Protein AF-A0AAV6UZV1-F1 (afdb_monomer_lite)

Secondary structure (DSSP, 8-state):
-HHHHHHHHHHHHTT-HHHHHHHHHHHH--------PEEPTTS-EE--HHHHHHHHHHHHHHHHS-SS----TT------------------PPPHHHHHHHHHHPPTTPPP-TT---TTGGG---

pLDDT: mean 79.06, std 16.62, range [42.0, 94.81]

Foldseek 3Di:
DVVLVVVLVVCVVVVVVVVNVVSVVVVVPDPDPPPCWDQAPVRDTDNDPVSVVVRVVVVCCVVVVPPDDPDDPPDPDPDPPPPPPPPPPVPPDDDPVNVVVVLVPFDAPDQDDPVRDGSVVSVPDD

Organism: NCBI:txid931172

Radius of gyration: 26.09 Å; chains: 1; bounding box: 65×26×59 Å

Structure (mmCIF, N/CA/C/O backbone):
data_AF-A0AAV6UZV1-F1
#
_entry.id   AF-A0AAV6UZV1-F1
#
loop_
_atom_site.group_PDB
_atom_site.id
_atom_site.type_symbol
_atom_site.label_atom_id
_atom_site.label_alt_id
_atom_site.label_comp_id
_atom_site.label_asym_id
_atom_site.label_entity_id
_atom_site.label_seq_id
_atom_site.pdbx_PDB_ins_code
_atom_site.Cartn_x
_atom_site.Cartn_y
_atom_site.Cartn_z
_atom_site.occupancy
_atom_site.B_iso_or_equiv
_atom_site.auth_seq_id
_atom_site.auth_comp_id
_atom_site.auth_asym_id
_atom_site.auth_atom_id
_atom_site.pdbx_PDB_model_num
ATOM 1 N N . MET A 1 1 ? -25.849 -5.468 -2.679 1.00 71.94 1 MET A N 1
ATOM 2 C CA . MET A 1 1 ? -25.651 -4.024 -2.409 1.00 71.94 1 MET A CA 1
ATOM 3 C C . MET A 1 1 ? -26.450 -3.585 -1.191 1.00 71.94 1 MET A C 1
ATOM 5 O O . MET A 1 1 ? -25.845 -3.004 -0.308 1.00 71.94 1 MET A O 1
ATOM 9 N N . GLU A 1 2 ? -27.742 -3.919 -1.097 1.00 81.00 2 GLU A N 1
ATOM 10 C CA . GLU A 1 2 ? -28.598 -3.630 0.073 1.00 81.00 2 GLU A CA 1
ATOM 11 C C . GLU A 1 2 ? -27.972 -4.039 1.424 1.00 81.00 2 GLU A C 1
ATOM 13 O O . GLU A 1 2 ? -27.894 -3.232 2.347 1.00 81.00 2 GLU A O 1
ATOM 18 N N . ASP A 1 3 ? -27.464 -5.272 1.522 1.00 86.25 3 ASP A N 1
ATOM 19 C CA . ASP A 1 3 ? -26.909 -5.809 2.775 1.00 86.25 3 ASP A CA 1
ATOM 20 C C . ASP A 1 3 ? -25.628 -5.084 3.211 1.00 86.25 3 ASP A C 1
ATOM 22 O O . ASP A 1 3 ? -25.415 -4.835 4.393 1.00 86.25 3 ASP A O 1
ATOM 26 N N . LEU A 1 4 ? -24.826 -4.628 2.246 1.00 87.06 4 LEU A N 1
ATOM 27 C CA . LEU A 1 4 ? -23.598 -3.876 2.502 1.00 87.06 4 LEU A CA 1
ATOM 28 C C . LEU A 1 4 ? -23.886 -2.511 3.140 1.00 87.06 4 LEU A C 1
ATOM 30 O O . LEU A 1 4 ? -23.151 -2.070 4.021 1.00 87.06 4 LEU A O 1
ATOM 34 N N . TYR A 1 5 ? -24.958 -1.837 2.714 1.00 88.75 5 TYR A N 1
ATOM 35 C CA . TYR A 1 5 ? -25.364 -0.564 3.309 1.00 88.75 5 TYR A CA 1
ATOM 36 C C . TYR A 1 5 ? -25.898 -0.749 4.734 1.00 88.75 5 TYR A C 1
ATOM 38 O O . TYR A 1 5 ? -25.554 0.046 5.609 1.00 88.75 5 TYR A O 1
ATOM 46 N N . LYS A 1 6 ? -26.641 -1.833 4.995 1.00 92.94 6 LYS A N 1
ATOM 47 C CA . LYS A 1 6 ? -27.081 -2.195 6.354 1.00 92.94 6 LYS A CA 1
ATOM 48 C C . LYS A 1 6 ? -25.895 -2.456 7.285 1.00 92.94 6 LYS A C 1
ATOM 50 O O . LYS A 1 6 ? -25.889 -1.973 8.417 1.00 92.94 6 LYS A O 1
ATOM 55 N N . ASP A 1 7 ? -24.859 -3.136 6.797 1.00 91.44 7 ASP A N 1
ATOM 56 C CA . ASP A 1 7 ? -23.634 -3.378 7.566 1.00 91.44 7 ASP A CA 1
ATOM 57 C C . ASP A 1 7 ? -22.886 -2.072 7.893 1.00 91.44 7 ASP A C 1
ATOM 59 O O . ASP A 1 7 ? -22.425 -1.879 9.021 1.00 91.44 7 ASP A O 1
ATOM 63 N N . ILE A 1 8 ? -22.809 -1.128 6.946 1.00 91.19 8 ILE A N 1
ATOM 64 C CA . ILE A 1 8 ? -22.220 0.205 7.174 1.00 91.19 8 ILE A CA 1
ATOM 65 C C . ILE A 1 8 ? -22.991 0.967 8.266 1.00 91.19 8 ILE A C 1
ATOM 67 O O . ILE A 1 8 ? -22.379 1.556 9.165 1.00 91.19 8 ILE A O 1
ATOM 71 N N . GLU A 1 9 ? -24.324 0.951 8.223 1.00 92.31 9 GLU A N 1
ATOM 72 C CA . GLU A 1 9 ? -25.172 1.596 9.235 1.00 92.31 9 GLU A CA 1
ATOM 73 C C . GLU A 1 9 ? -25.036 0.946 10.618 1.00 92.31 9 GLU A C 1
ATOM 75 O O . GLU A 1 9 ? -24.985 1.640 11.644 1.00 92.31 9 GLU A O 1
ATOM 80 N N . HIS A 1 10 ? -24.900 -0.379 10.662 1.00 94.81 10 HIS A N 1
ATOM 81 C CA . HIS A 1 10 ? -24.666 -1.107 11.901 1.00 94.81 10 HIS A CA 1
ATOM 82 C C . HIS A 1 10 ? -23.317 -0.732 12.536 1.00 94.81 10 HIS A C 1
ATOM 84 O O . HIS A 1 10 ? -23.262 -0.392 13.721 1.00 94.81 10 HIS A O 1
ATOM 90 N N . LEU A 1 11 ? -22.239 -0.684 11.744 1.00 92.56 11 LEU A N 1
ATOM 91 C CA . LEU A 1 11 ? -20.903 -0.288 12.210 1.00 92.56 11 LEU A CA 1
ATOM 92 C C . LEU A 1 11 ? -20.858 1.163 12.709 1.00 92.56 11 LEU A C 1
ATOM 94 O O . LEU A 1 11 ? -20.178 1.461 13.696 1.00 92.56 11 LEU A O 1
ATOM 98 N N . LYS A 1 12 ? -21.616 2.066 12.071 1.00 90.50 12 LYS A N 1
ATOM 99 C CA . LYS A 1 12 ? -21.801 3.444 12.551 1.00 90.50 12 LYS A CA 1
ATOM 100 C C . LYS A 1 12 ? -22.443 3.459 13.940 1.00 90.50 12 LYS A C 1
ATOM 102 O O . LYS A 1 12 ? -21.974 4.173 14.825 1.00 90.50 12 LYS A O 1
ATOM 107 N N . THR A 1 13 ? -23.485 2.654 14.138 1.00 93.69 13 THR A N 1
ATOM 108 C CA . THR A 1 13 ? -24.221 2.557 15.409 1.00 93.69 13 THR A CA 1
ATOM 109 C C . THR A 1 13 ? -23.348 1.987 16.527 1.00 93.69 13 THR A C 1
ATOM 111 O O . THR A 1 13 ? -23.348 2.508 17.641 1.00 93.69 13 THR A O 1
ATOM 114 N N . GLN A 1 14 ? -22.525 0.984 16.216 1.00 93.06 14 GLN A N 1
ATOM 115 C CA . GLN A 1 14 ? -21.560 0.388 17.146 1.00 93.06 14 GLN A CA 1
ATOM 116 C C . GLN A 1 14 ? -20.332 1.273 17.432 1.00 93.06 14 GLN A C 1
ATOM 118 O O . GLN A 1 14 ? -19.486 0.896 18.239 1.00 93.06 14 GLN A O 1
ATOM 123 N N . LYS A 1 15 ? -20.222 2.454 16.800 1.00 89.62 15 LYS A N 1
ATOM 124 C CA . LYS A 1 15 ? -19.055 3.357 16.878 1.00 89.62 15 LYS A CA 1
ATOM 125 C C . LYS A 1 15 ? -17.740 2.694 16.437 1.00 89.62 15 LYS A C 1
ATOM 127 O O . LYS A 1 15 ? -16.653 3.111 16.837 1.00 89.62 15 LYS A O 1
ATOM 132 N N . GLU A 1 16 ? -17.827 1.716 15.540 1.00 91.62 16 GLU A N 1
ATOM 133 C CA . GLU A 1 16 ? -16.697 0.977 14.969 1.00 91.62 16 GLU A CA 1
ATOM 134 C C . GLU A 1 16 ? -16.086 1.746 13.785 1.00 91.62 16 GLU A C 1
ATOM 136 O O . GLU A 1 16 ? -16.078 1.296 12.636 1.00 91.62 16 GLU A O 1
ATOM 141 N N . ALA A 1 17 ? -15.576 2.951 14.070 1.00 90.19 17 ALA A N 1
ATOM 142 C CA . ALA A 1 17 ? -15.166 3.940 13.066 1.00 90.19 17 ALA A CA 1
ATOM 143 C C . ALA A 1 17 ? -14.176 3.381 12.032 1.00 90.19 17 ALA A C 1
ATOM 145 O O . ALA A 1 17 ? -14.286 3.655 10.839 1.00 90.19 17 ALA A O 1
ATOM 146 N N . ARG A 1 18 ? -13.222 2.552 12.468 1.00 86.56 18 ARG A N 1
ATOM 147 C CA . ARG A 1 18 ? -12.238 1.933 11.574 1.00 86.56 18 ARG A CA 1
ATOM 148 C C . ARG A 1 18 ? -12.904 1.034 10.531 1.00 86.56 18 ARG A C 1
ATOM 150 O O . ARG A 1 18 ? -12.666 1.216 9.339 1.00 86.56 18 ARG A O 1
ATOM 157 N N . LYS A 1 19 ? -13.705 0.065 10.984 1.00 90.88 19 LYS A N 1
ATOM 158 C CA . LYS A 1 19 ? -14.390 -0.896 10.109 1.00 90.88 19 LYS A CA 1
ATOM 159 C C . LYS A 1 19 ? -15.364 -0.166 9.189 1.00 90.88 19 LYS A C 1
ATOM 161 O O . LYS A 1 19 ? -15.411 -0.463 8.002 1.00 90.88 19 LYS A O 1
ATOM 166 N N . PHE A 1 20 ? -16.055 0.846 9.720 1.00 93.38 20 PHE A N 1
ATOM 167 C CA . PHE A 1 20 ? -16.915 1.737 8.947 1.00 93.38 20 PHE A CA 1
ATOM 168 C C . PHE A 1 20 ? -16.160 2.373 7.770 1.00 93.38 20 PHE A C 1
ATOM 170 O O . PHE A 1 20 ? -16.558 2.193 6.622 1.00 93.38 20 PHE A O 1
ATOM 177 N N . TYR A 1 21 ? -15.035 3.053 8.018 1.00 91.06 21 TYR A N 1
ATOM 178 C CA . TYR A 1 21 ? -14.283 3.713 6.944 1.00 91.06 21 TYR A CA 1
ATOM 179 C C . TYR A 1 21 ? -13.621 2.728 5.976 1.00 91.06 21 TYR A C 1
ATOM 181 O O . TYR A 1 21 ? -13.529 3.029 4.789 1.00 91.06 21 TYR A O 1
ATOM 189 N N . GLN A 1 22 ? -13.201 1.548 6.442 1.00 89.06 22 GLN A N 1
ATOM 190 C CA . GLN A 1 22 ? -12.714 0.481 5.560 1.00 89.06 22 GLN A CA 1
ATOM 191 C C . GLN A 1 22 ? -13.808 0.012 4.596 1.00 89.06 22 GLN A C 1
ATOM 193 O O . GLN A 1 22 ? -13.573 -0.075 3.393 1.00 89.06 22 GLN A O 1
ATOM 198 N N . LEU A 1 23 ? -15.014 -0.238 5.109 1.00 89.69 23 LEU A N 1
ATOM 199 C CA . LEU A 1 23 ? -16.140 -0.705 4.308 1.00 89.69 23 LEU A CA 1
ATOM 200 C C . LEU A 1 23 ? -16.617 0.372 3.325 1.00 89.69 23 LEU A C 1
ATOM 202 O O . LEU A 1 23 ? -16.797 0.090 2.144 1.00 89.69 23 LEU A O 1
ATOM 206 N N . VAL A 1 24 ? -16.711 1.626 3.778 1.00 89.62 24 VAL A N 1
ATOM 207 C CA . VAL A 1 24 ? -17.012 2.783 2.918 1.00 89.62 24 VAL A CA 1
ATOM 208 C C . VAL A 1 24 ? -15.950 2.957 1.834 1.00 89.62 24 VAL A C 1
ATOM 210 O O . VAL A 1 24 ? -16.294 3.217 0.685 1.00 89.62 24 VAL A O 1
ATOM 213 N N . SER A 1 25 ? -14.664 2.793 2.160 1.00 85.06 25 SER A N 1
ATOM 214 C CA . SER A 1 25 ? -13.590 2.847 1.164 1.00 85.06 25 SER A CA 1
ATOM 215 C C . SER A 1 25 ? -13.784 1.783 0.091 1.00 85.06 25 SER A C 1
ATOM 217 O O . SER A 1 25 ? -13.677 2.106 -1.083 1.00 85.06 25 SER A O 1
ATOM 219 N N . ASN A 1 26 ? -14.121 0.548 0.463 1.00 82.75 26 ASN A N 1
ATOM 220 C CA . ASN A 1 26 ? -14.341 -0.532 -0.501 1.00 82.75 26 ASN A CA 1
ATOM 221 C C . ASN A 1 26 ? -15.525 -0.256 -1.437 1.00 82.75 26 ASN A C 1
ATOM 223 O O . ASN A 1 26 ? -15.450 -0.591 -2.612 1.00 82.75 26 ASN A O 1
ATOM 227 N N . VAL A 1 27 ? -16.585 0.388 -0.938 1.00 83.00 27 VAL A N 1
ATOM 228 C CA . VAL A 1 27 ? -17.725 0.826 -1.765 1.00 83.00 27 VAL A CA 1
ATOM 229 C C . VAL A 1 27 ? -17.328 1.937 -2.738 1.00 83.00 27 VAL A C 1
ATOM 231 O O . VAL A 1 27 ? -17.843 1.987 -3.847 1.00 83.00 27 VAL A O 1
ATOM 234 N N . ARG A 1 28 ? -16.423 2.834 -2.324 1.00 76.25 28 ARG A N 1
ATOM 235 C CA . ARG A 1 28 ? -15.949 3.969 -3.133 1.00 76.25 28 ARG A CA 1
ATOM 236 C C . ARG A 1 28 ? -14.844 3.608 -4.121 1.00 76.25 28 ARG A C 1
ATOM 238 O O . ARG A 1 28 ? -14.524 4.440 -4.964 1.00 76.25 28 ARG A O 1
ATOM 245 N N . VAL A 1 29 ? -14.200 2.447 -3.985 1.00 71.94 29 VAL A N 1
ATOM 246 C CA . VAL A 1 29 ? -13.193 2.000 -4.953 1.00 71.94 29 VAL A CA 1
ATOM 247 C C . VAL A 1 29 ? -13.933 1.635 -6.235 1.00 71.94 29 VAL A C 1
ATOM 249 O O . VAL A 1 29 ? -14.381 0.507 -6.425 1.00 71.94 29 VAL A O 1
ATOM 252 N N . ASP A 1 30 ? -14.072 2.626 -7.109 1.00 67.44 30 ASP A N 1
ATOM 253 C CA . ASP A 1 30 ? -14.512 2.424 -8.479 1.00 67.44 30 ASP A CA 1
ATOM 254 C C . ASP A 1 30 ? -13.528 1.501 -9.210 1.00 67.44 30 ASP A C 1
ATOM 256 O O . ASP A 1 30 ? -12.352 1.367 -8.842 1.00 67.44 30 ASP A O 1
ATOM 260 N N . PHE A 1 31 ? -14.010 0.864 -10.279 1.00 65.19 31 PHE A N 1
ATOM 261 C CA . PHE A 1 31 ? -13.166 0.130 -11.213 1.00 65.19 31 PHE A CA 1
ATOM 262 C C . PHE A 1 31 ? -12.024 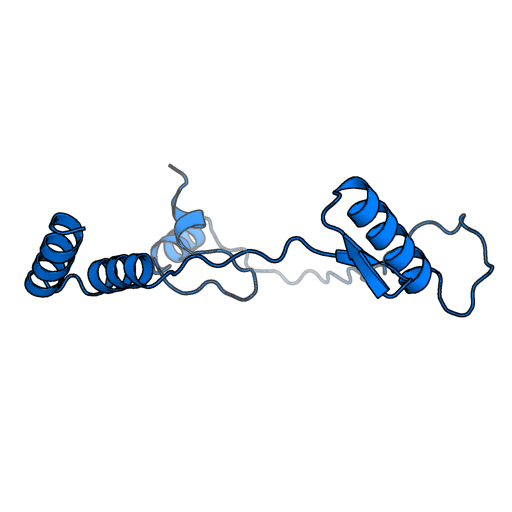1.041 -11.680 1.00 65.19 31 PHE A C 1
ATOM 264 O O . PHE A 1 31 ? -12.237 1.975 -12.449 1.00 65.19 31 PHE A O 1
ATOM 271 N N . ASN A 1 32 ? -10.810 0.775 -11.196 1.00 66.50 32 ASN A N 1
ATOM 272 C CA . ASN A 1 32 ? -9.600 1.444 -11.648 1.00 66.50 32 ASN A CA 1
ATOM 273 C C . ASN A 1 32 ? -8.992 0.594 -12.772 1.00 66.50 32 ASN A C 1
ATOM 275 O O . ASN A 1 32 ? -8.296 -0.386 -12.467 1.00 66.50 32 ASN A O 1
ATOM 279 N N . PRO A 1 33 ? -9.264 0.897 -14.058 1.00 66.75 33 PRO A N 1
ATOM 280 C CA . PRO A 1 33 ? -8.604 0.205 -15.146 1.00 66.75 33 PRO A CA 1
ATOM 281 C C . PRO A 1 33 ? -7.110 0.474 -15.019 1.00 66.75 33 PRO A C 1
ATOM 283 O O . PRO A 1 33 ? -6.622 1.561 -15.326 1.00 66.75 33 PRO A O 1
ATOM 286 N N . ARG A 1 34 ? -6.357 -0.529 -14.563 1.00 68.31 34 ARG A N 1
ATOM 287 C CA . ARG A 1 34 ? -4.902 -0.476 -14.646 1.00 68.31 34 ARG A CA 1
ATOM 288 C C . ARG A 1 34 ? -4.563 -0.332 -16.123 1.00 68.31 34 ARG A C 1
ATOM 290 O O . ARG A 1 34 ? -4.825 -1.246 -16.904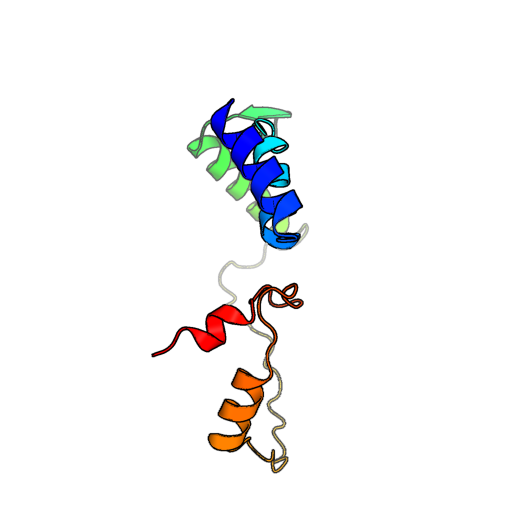 1.00 68.31 34 ARG A O 1
ATOM 297 N N . ALA A 1 35 ? -4.012 0.814 -16.508 1.00 68.50 35 ALA A N 1
ATOM 298 C CA . ALA A 1 35 ? -3.490 1.009 -17.847 1.00 68.50 35 ALA A CA 1
ATOM 299 C C . ALA A 1 35 ? -2.288 0.070 -18.019 1.00 68.50 35 ALA A C 1
ATOM 301 O O . ALA A 1 35 ? -1.175 0.379 -17.611 1.00 68.50 35 ALA A O 1
ATOM 302 N N . THR A 1 36 ? -2.519 -1.115 -18.585 1.00 71.88 36 THR A N 1
ATOM 303 C CA . THR A 1 36 ? -1.464 -2.094 -18.894 1.00 71.88 36 THR A CA 1
ATOM 304 C C . THR A 1 36 ? -0.784 -1.791 -20.231 1.00 71.88 36 THR A C 1
ATOM 306 O O . THR A 1 36 ? -0.227 -2.687 -20.854 1.00 71.88 36 THR A O 1
ATOM 309 N N . THR A 1 37 ? -0.904 -0.562 -20.734 1.00 84.88 37 THR A N 1
ATOM 310 C CA . THR A 1 37 ? -0.363 -0.164 -22.033 1.00 84.88 37 THR A CA 1
ATOM 311 C C . THR A 1 37 ? 1.023 0.440 -21.863 1.00 84.88 37 THR A C 1
ATOM 313 O O . THR A 1 37 ? 1.190 1.399 -21.110 1.00 84.88 37 THR A O 1
ATOM 316 N N . CYS A 1 38 ? 2.004 -0.076 -22.593 1.00 87.56 38 CYS A N 1
ATOM 317 C CA . CYS A 1 38 ? 3.352 0.472 -22.669 1.00 87.56 38 CYS A CA 1
ATOM 318 C C . CYS A 1 38 ? 3.538 1.232 -23.985 1.00 87.56 38 CYS A C 1
ATOM 320 O O . CYS A 1 38 ? 3.057 0.799 -25.032 1.00 87.56 38 CYS A O 1
ATOM 322 N N . ARG A 1 39 ? 4.245 2.365 -23.941 1.00 91.75 39 ARG A N 1
ATOM 323 C CA . ARG A 1 39 ? 4.569 3.152 -25.134 1.00 91.75 39 ARG A CA 1
ATOM 324 C C . ARG A 1 39 ? 5.860 2.647 -25.774 1.00 91.75 39 ARG A C 1
ATOM 326 O O . ARG A 1 39 ? 6.936 2.748 -25.177 1.00 91.75 39 ARG A O 1
ATOM 333 N N . LYS A 1 40 ? 5.755 2.163 -27.008 1.00 89.38 40 LYS A N 1
ATOM 334 C CA . LYS A 1 40 ? 6.884 1.801 -27.868 1.00 89.38 40 LYS A CA 1
ATOM 335 C C . LYS A 1 40 ? 7.702 3.035 -28.256 1.00 89.38 40 LYS A C 1
ATOM 337 O O . LYS A 1 40 ? 7.248 4.173 -28.144 1.00 89.38 40 LYS A O 1
ATOM 342 N N . LYS A 1 41 ? 8.923 2.815 -28.746 1.00 85.44 41 LYS A N 1
ATOM 343 C CA . LYS A 1 41 ? 9.831 3.891 -29.176 1.00 85.44 41 LYS A CA 1
ATOM 344 C C . LYS A 1 41 ? 9.279 4.720 -30.344 1.00 85.44 41 LYS A C 1
ATOM 346 O O . LYS A 1 41 ? 9.521 5.919 -30.404 1.00 85.44 41 LYS A O 1
ATOM 351 N N . ASN A 1 42 ? 8.494 4.102 -31.225 1.00 86.12 42 ASN A N 1
ATOM 352 C CA . ASN A 1 42 ? 7.820 4.763 -32.348 1.00 86.12 42 ASN A CA 1
ATOM 353 C C . ASN A 1 42 ? 6.589 5.601 -31.934 1.00 86.12 42 ASN A C 1
ATOM 355 O O . ASN A 1 42 ? 6.002 6.268 -32.779 1.00 86.12 42 ASN A O 1
ATOM 359 N N . GLY A 1 43 ? 6.205 5.583 -30.651 1.00 85.19 43 GLY A N 1
ATOM 360 C CA . GLY A 1 43 ? 5.064 6.326 -30.113 1.00 85.19 43 GLY A CA 1
ATOM 361 C C . GLY A 1 43 ? 3.786 5.503 -29.926 1.00 85.19 43 GLY A C 1
ATOM 362 O O . GLY A 1 43 ? 2.912 5.957 -29.178 1.00 85.19 43 GLY A O 1
ATOM 363 N N . ASP A 1 44 ? 3.709 4.300 -30.506 1.00 91.00 44 ASP A N 1
ATOM 364 C CA . ASP A 1 44 ? 2.541 3.415 -30.425 1.00 91.00 44 ASP A CA 1
ATOM 365 C C . ASP A 1 44 ? 2.367 2.807 -29.030 1.00 91.00 44 ASP A C 1
ATOM 367 O O . ASP A 1 44 ? 3.325 2.633 -28.272 1.00 91.00 44 ASP A O 1
ATOM 371 N N . LEU A 1 45 ? 1.130 2.450 -28.684 1.00 91.25 45 LEU A N 1
ATOM 372 C CA . LEU A 1 45 ? 0.807 1.769 -27.432 1.00 91.25 45 LEU A CA 1
ATOM 373 C C . LEU A 1 45 ? 0.638 0.271 -27.671 1.00 91.25 45 LEU A C 1
ATOM 375 O O . LEU A 1 45 ? -0.080 -0.140 -28.578 1.00 91.25 45 LEU A O 1
ATOM 379 N N . THR A 1 46 ? 1.253 -0.541 -26.815 1.00 88.44 46 THR A N 1
ATOM 380 C CA 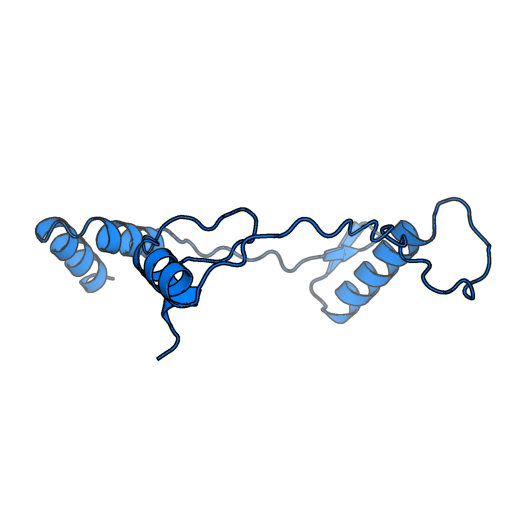. THR A 1 46 ? 1.075 -1.996 -26.811 1.00 88.44 46 THR A CA 1
ATOM 381 C C . THR A 1 46 ? 0.627 -2.515 -25.457 1.00 88.44 46 THR A C 1
ATOM 383 O O . THR A 1 46 ? 0.976 -1.962 -24.415 1.00 88.44 46 THR A O 1
ATOM 386 N N . ARG A 1 47 ? -0.157 -3.591 -25.491 1.00 88.38 47 ARG A N 1
ATOM 387 C CA . ARG A 1 47 ? -0.550 -4.397 -24.332 1.00 88.38 47 ARG A CA 1
ATOM 388 C C . ARG A 1 47 ? 0.090 -5.791 -24.363 1.00 88.38 47 ARG A C 1
ATOM 390 O O . ARG A 1 47 ? -0.104 -6.554 -23.423 1.00 88.38 47 ARG A O 1
ATOM 397 N N . ASP A 1 48 ? 0.818 -6.120 -25.428 1.00 89.00 48 ASP A N 1
ATOM 398 C CA . ASP A 1 48 ? 1.474 -7.413 -25.587 1.00 89.00 48 ASP A CA 1
ATOM 399 C C . ASP A 1 48 ? 2.635 -7.540 -24.579 1.00 89.00 48 ASP A C 1
ATOM 401 O O . ASP A 1 48 ? 3.550 -6.710 -24.608 1.00 89.00 48 ASP A O 1
ATOM 405 N N . PRO A 1 49 ? 2.612 -8.537 -23.672 1.00 87.50 49 PRO A N 1
ATOM 406 C CA . PRO A 1 49 ? 3.672 -8.748 -22.692 1.00 87.50 49 PRO A CA 1
ATOM 407 C C . PRO A 1 49 ? 5.072 -8.860 -23.304 1.00 87.50 49 PRO A C 1
ATOM 409 O O . PRO A 1 49 ? 6.021 -8.321 -22.732 1.00 87.50 49 PRO A O 1
ATOM 412 N N . ASP A 1 50 ? 5.211 -9.503 -24.464 1.00 90.31 50 ASP A N 1
ATOM 413 C CA . ASP A 1 50 ? 6.518 -9.715 -25.090 1.00 90.31 50 ASP A CA 1
ATOM 414 C C . ASP A 1 50 ? 7.079 -8.395 -25.626 1.00 90.31 50 ASP A C 1
ATOM 416 O O . ASP A 1 50 ? 8.242 -8.049 -25.398 1.00 90.31 50 ASP A O 1
ATOM 420 N N . GLU A 1 51 ? 6.227 -7.585 -26.252 1.00 89.31 51 GLU A N 1
ATOM 421 C CA . GLU A 1 51 ? 6.606 -6.257 -26.732 1.00 89.31 51 GLU A CA 1
ATOM 422 C C . GLU A 1 51 ? 6.919 -5.291 -25.580 1.00 89.31 51 GLU A C 1
ATOM 424 O O . GLU A 1 51 ? 7.819 -4.454 -25.693 1.00 89.31 51 GLU A O 1
ATOM 429 N N . VAL A 1 52 ? 6.217 -5.418 -24.448 1.00 90.12 52 VAL A N 1
ATOM 430 C CA . VAL A 1 52 ? 6.513 -4.669 -23.218 1.00 90.12 52 VAL A CA 1
ATOM 431 C C . VAL A 1 52 ? 7.912 -5.024 -22.707 1.00 90.12 52 VAL A C 1
ATOM 433 O O . VAL A 1 52 ? 8.690 -4.124 -22.386 1.00 90.12 52 VAL A O 1
ATOM 436 N N . LEU A 1 53 ? 8.264 -6.312 -22.659 1.00 90.50 53 LEU A N 1
ATOM 437 C CA . LEU A 1 53 ? 9.589 -6.765 -22.222 1.00 90.50 53 LEU A CA 1
ATOM 438 C C . LEU A 1 53 ? 10.703 -6.274 -23.151 1.00 90.50 53 LEU A C 1
ATOM 440 O O . LEU A 1 53 ? 11.742 -5.811 -22.672 1.00 90.50 53 LEU A O 1
ATOM 444 N N . VAL A 1 54 ? 10.486 -6.325 -24.468 1.00 91.50 54 VAL A N 1
ATOM 445 C CA . VAL A 1 54 ? 11.423 -5.763 -25.454 1.00 91.50 54 VAL A CA 1
ATOM 446 C C . VAL A 1 54 ? 11.613 -4.267 -25.211 1.00 91.50 54 VAL A C 1
ATOM 448 O O . VAL A 1 54 ? 12.748 -3.805 -25.096 1.00 91.50 54 VAL A O 1
ATOM 451 N N . ARG A 1 55 ? 10.525 -3.514 -25.019 1.00 92.38 55 ARG A N 1
ATOM 452 C CA . ARG A 1 55 ? 10.587 -2.071 -24.764 1.00 92.38 55 ARG A CA 1
ATOM 453 C C . ARG A 1 55 ? 11.326 -1.718 -23.468 1.00 92.38 55 ARG A C 1
ATOM 455 O O . ARG A 1 55 ? 12.037 -0.709 -23.435 1.00 92.38 55 ARG A O 1
ATOM 462 N N . TRP A 1 56 ? 11.169 -2.517 -22.412 1.00 92.00 56 TRP A N 1
ATOM 463 C CA . TRP A 1 56 ? 11.922 -2.359 -21.161 1.00 92.00 56 TRP A CA 1
ATOM 464 C C . TRP A 1 56 ? 13.409 -2.646 -21.348 1.00 92.00 56 TRP A C 1
ATOM 466 O O . TRP A 1 56 ? 14.237 -1.877 -20.861 1.00 92.00 56 TRP A O 1
ATOM 476 N N . ARG A 1 57 ? 13.752 -3.705 -22.090 1.00 91.19 57 ARG A N 1
ATOM 477 C CA . ARG A 1 57 ? 15.143 -4.013 -22.443 1.00 91.19 57 ARG A CA 1
ATOM 478 C C . ARG A 1 57 ? 15.787 -2.838 -23.173 1.00 91.19 57 ARG A C 1
ATOM 480 O O . ARG A 1 57 ? 16.834 -2.373 -22.743 1.00 91.19 57 ARG A O 1
ATOM 487 N N . GLU A 1 58 ? 15.147 -2.334 -24.226 1.00 90.50 58 GLU A N 1
ATOM 488 C CA . GLU A 1 58 ? 15.624 -1.168 -24.982 1.00 90.50 58 GLU A CA 1
ATOM 489 C C . GLU A 1 58 ? 15.823 0.051 -24.077 1.00 90.50 58 GLU A C 1
ATOM 491 O O . GLU A 1 58 ? 16.866 0.696 -24.133 1.00 90.50 58 GLU A O 1
ATOM 496 N N . HIS A 1 59 ? 14.849 0.333 -23.199 1.00 90.31 59 HIS A N 1
ATOM 497 C CA . HIS A 1 59 ? 14.928 1.462 -22.274 1.00 90.31 59 HIS A CA 1
ATOM 498 C C . HIS A 1 59 ? 16.171 1.399 -21.392 1.00 90.31 59 HIS A C 1
ATOM 500 O O . HIS A 1 59 ? 16.896 2.382 -21.280 1.00 90.31 59 HIS A O 1
ATOM 506 N N . PHE A 1 60 ? 16.382 0.253 -20.744 1.00 88.88 60 PHE A N 1
ATOM 507 C CA . PHE A 1 60 ? 17.466 0.093 -19.788 1.00 88.88 60 PHE A CA 1
ATOM 508 C C . PHE A 1 60 ? 18.818 -0.015 -20.476 1.00 88.88 60 PHE A C 1
ATOM 510 O O . PHE A 1 60 ? 19.784 0.503 -19.935 1.00 88.88 60 PHE A O 1
ATOM 517 N N . VAL A 1 61 ? 18.894 -0.602 -21.672 1.00 89.25 61 VAL A N 1
ATOM 518 C CA . VAL A 1 61 ? 20.121 -0.564 -22.476 1.00 89.25 61 VAL A CA 1
ATOM 519 C C . VAL A 1 61 ? 20.499 0.883 -22.784 1.00 89.25 61 VAL A C 1
ATOM 521 O O . VAL A 1 61 ? 21.618 1.275 -22.494 1.00 89.25 61 VAL A O 1
ATOM 524 N N . GLU A 1 62 ? 19.581 1.711 -23.287 1.00 86.69 62 GLU A N 1
ATOM 525 C CA . GLU A 1 62 ? 19.875 3.125 -23.576 1.00 86.69 62 GLU A CA 1
ATOM 526 C C . GLU A 1 62 ? 20.200 3.939 -22.317 1.00 86.69 62 GLU A C 1
ATOM 528 O O . GLU A 1 62 ? 21.087 4.790 -22.335 1.00 86.69 62 GLU A O 1
ATOM 533 N N . LEU A 1 63 ? 19.478 3.687 -21.222 1.00 87.69 63 LEU A N 1
ATOM 534 C CA . LEU A 1 63 ? 19.660 4.397 -19.959 1.00 87.69 63 LEU A CA 1
ATOM 535 C C . LEU A 1 63 ? 21.004 4.057 -19.301 1.00 87.69 63 LEU A C 1
ATOM 537 O O . LEU A 1 63 ? 21.660 4.945 -18.760 1.00 87.69 63 LEU A O 1
ATOM 541 N N . LEU A 1 64 ? 21.392 2.779 -19.326 1.00 86.19 64 LEU A N 1
ATOM 542 C CA . LEU A 1 64 ? 22.557 2.260 -18.606 1.00 86.19 64 LEU A CA 1
ATOM 543 C C . LEU A 1 64 ? 23.826 2.217 -19.456 1.00 86.19 64 LEU A C 1
ATOM 545 O O . LEU A 1 64 ? 24.912 2.239 -18.885 1.00 86.19 64 LEU A O 1
ATOM 549 N N . ALA A 1 65 ? 23.722 2.190 -20.790 1.00 78.00 65 ALA A N 1
ATOM 550 C CA . ALA A 1 65 ? 24.895 2.179 -21.666 1.00 78.00 65 ALA A CA 1
ATOM 551 C C . ALA A 1 65 ? 25.733 3.465 -21.575 1.00 78.00 65 ALA A C 1
ATOM 553 O O . ALA A 1 65 ? 26.865 3.470 -22.046 1.00 78.00 65 ALA A O 1
ATOM 554 N N . GLY A 1 66 ? 25.222 4.530 -20.942 1.00 58.06 66 GLY A N 1
ATOM 555 C CA . GLY A 1 66 ? 25.904 5.818 -20.863 1.00 58.06 66 GLY A CA 1
ATOM 556 C C . GLY A 1 66 ? 26.031 6.462 -22.247 1.00 58.06 66 GLY A C 1
ATOM 557 O O . GLY A 1 66 ? 26.165 5.800 -23.270 1.00 58.06 66 GLY A O 1
ATOM 558 N N . LYS A 1 67 ? 25.980 7.791 -22.328 1.00 57.47 67 LYS A N 1
ATOM 559 C CA . LYS A 1 67 ? 26.223 8.462 -23.618 1.00 57.47 67 LYS A CA 1
ATOM 560 C C . LYS A 1 67 ? 27.672 8.375 -24.095 1.00 57.47 67 LYS A C 1
ATOM 562 O O . LYS A 1 67 ? 27.917 8.675 -25.250 1.00 57.47 67 LYS A O 1
ATOM 567 N N . ASP A 1 68 ? 28.574 7.889 -23.254 1.00 55.22 68 ASP A N 1
ATOM 568 C CA . ASP A 1 68 ? 29.961 7.610 -23.583 1.00 55.22 68 ASP A CA 1
ATOM 569 C C . ASP A 1 68 ? 30.395 6.425 -22.723 1.00 55.22 68 ASP A C 1
ATOM 571 O O . ASP A 1 68 ? 30.506 6.582 -21.507 1.00 55.22 68 ASP A O 1
ATOM 575 N N . LYS A 1 69 ? 30.555 5.244 -23.333 1.00 47.53 69 LYS A N 1
ATOM 576 C CA . LYS A 1 69 ? 31.461 4.155 -22.917 1.00 47.53 69 LYS A CA 1
ATOM 577 C C . LYS A 1 69 ? 31.280 2.955 -23.844 1.00 47.53 69 LYS A C 1
ATOM 579 O O . LYS A 1 69 ? 30.609 1.974 -23.540 1.00 47.53 69 LYS A O 1
ATOM 584 N N . VAL A 1 70 ? 31.956 3.023 -24.987 1.00 48.19 70 VAL A N 1
ATOM 585 C CA . VAL A 1 70 ? 32.499 1.815 -25.618 1.00 48.19 70 VAL A CA 1
ATOM 586 C C . VAL A 1 70 ? 33.711 1.408 -24.779 1.00 48.19 70 VAL A C 1
ATOM 588 O O . VAL A 1 70 ? 34.843 1.620 -25.182 1.00 48.19 70 VAL A O 1
ATOM 591 N N . GLU A 1 71 ? 33.483 0.907 -23.569 1.00 43.44 71 GLU A N 1
ATOM 592 C CA . GLU A 1 71 ? 34.531 0.286 -22.761 1.00 43.44 71 GLU A CA 1
ATOM 593 C C . GLU A 1 71 ? 33.955 -0.972 -22.118 1.00 43.44 71 GLU A C 1
ATOM 595 O O . GLU A 1 71 ? 33.186 -0.923 -21.163 1.00 43.44 71 GLU A O 1
ATOM 600 N N . ASP A 1 72 ? 34.302 -2.084 -22.760 1.00 42.41 72 ASP A N 1
ATOM 601 C CA . ASP A 1 72 ? 34.544 -3.402 -22.186 1.00 42.41 72 ASP A CA 1
ATOM 602 C C . ASP A 1 72 ? 33.525 -3.935 -21.155 1.00 42.41 72 ASP A C 1
ATOM 604 O O . ASP A 1 72 ? 33.552 -3.635 -19.959 1.00 42.41 72 ASP A O 1
ATOM 608 N N . LEU A 1 73 ? 32.673 -4.855 -21.622 1.00 46.16 73 LEU A N 1
ATOM 609 C CA . LEU A 1 73 ? 31.720 -5.652 -20.833 1.00 46.16 73 LEU A CA 1
ATOM 610 C C . LEU A 1 73 ? 32.391 -6.636 -19.841 1.00 46.16 73 LEU A C 1
ATOM 612 O O . LEU A 1 73 ? 31.765 -7.606 -19.418 1.00 46.16 73 LEU A O 1
ATOM 616 N N . THR A 1 74 ? 33.651 -6.423 -19.459 1.00 44.00 74 THR A N 1
ATOM 617 C CA . THR A 1 74 ? 34.429 -7.324 -18.592 1.00 44.00 74 THR A CA 1
ATOM 618 C C . THR A 1 74 ? 34.762 -6.752 -17.214 1.00 44.00 74 THR A C 1
ATOM 620 O O . THR A 1 74 ? 35.303 -7.469 -16.369 1.00 44.00 74 THR A O 1
ATOM 623 N N . THR A 1 75 ? 34.387 -5.507 -16.908 1.00 42.00 75 THR A N 1
ATOM 624 C CA . THR A 1 75 ? 34.702 -4.932 -15.592 1.00 42.00 75 THR A CA 1
ATOM 625 C C . THR A 1 75 ? 33.662 -5.348 -14.552 1.00 42.00 75 THR A C 1
ATOM 627 O O . THR A 1 75 ? 32.620 -4.718 -14.381 1.00 42.00 75 THR A O 1
ATOM 630 N N . HIS A 1 76 ? 33.958 -6.458 -13.877 1.00 44.91 76 HIS A N 1
ATOM 631 C CA . HIS A 1 76 ? 33.306 -6.929 -12.659 1.00 44.91 76 HIS A CA 1
ATOM 632 C C . HIS A 1 76 ? 32.886 -5.785 -11.722 1.00 44.91 76 HIS A C 1
ATOM 634 O O . HIS A 1 76 ? 33.686 -4.907 -11.404 1.00 44.91 76 HIS A O 1
ATOM 640 N N . ASN A 1 77 ? 31.644 -5.880 -11.232 1.00 47.22 77 ASN A N 1
ATOM 641 C CA . ASN A 1 77 ? 31.079 -5.187 -10.074 1.00 47.22 77 ASN A CA 1
ATOM 642 C C . ASN A 1 77 ? 32.133 -4.775 -9.028 1.00 47.22 77 ASN A C 1
ATOM 644 O O . ASN A 1 77 ? 32.442 -5.538 -8.112 1.00 47.22 77 ASN A O 1
ATOM 648 N N . MET A 1 78 ? 32.620 -3.541 -9.102 1.00 44.44 78 MET A N 1
ATOM 649 C CA . MET A 1 78 ? 33.217 -2.878 -7.949 1.00 44.44 78 MET A CA 1
ATOM 650 C C . MET A 1 78 ? 32.070 -2.224 -7.181 1.00 44.44 78 MET A C 1
ATOM 652 O O . MET A 1 78 ? 31.682 -1.086 -7.442 1.00 44.44 78 MET A O 1
ATOM 656 N N . LEU A 1 79 ? 31.476 -2.995 -6.266 1.00 52.66 79 LEU A N 1
ATOM 657 C CA . LEU A 1 79 ? 30.689 -2.426 -5.176 1.00 52.66 79 LEU A CA 1
ATOM 658 C C . LEU A 1 79 ? 31.600 -1.436 -4.425 1.00 52.66 79 LEU A C 1
ATOM 660 O O . LEU A 1 79 ? 32.776 -1.757 -4.233 1.00 52.66 79 LEU A O 1
ATOM 664 N N . PRO A 1 80 ? 31.113 -0.271 -3.966 1.00 42.56 80 PRO A N 1
ATOM 665 C CA . PRO A 1 80 ? 31.900 0.550 -3.063 1.00 42.56 80 PRO A CA 1
ATOM 666 C C . PRO A 1 80 ? 32.161 -0.278 -1.805 1.00 42.56 80 PRO A C 1
ATOM 668 O O . PRO A 1 80 ? 31.222 -0.625 -1.084 1.00 42.56 80 PRO A O 1
ATOM 671 N N . THR A 1 81 ? 33.422 -0.622 -1.556 1.00 48.97 81 THR A N 1
ATOM 672 C CA . THR A 1 81 ? 33.859 -1.127 -0.257 1.00 48.97 81 THR A CA 1
ATOM 673 C C . THR A 1 81 ? 33.567 -0.022 0.747 1.00 48.97 81 THR A C 1
ATOM 675 O O . THR A 1 81 ? 34.292 0.967 0.819 1.00 48.97 81 THR A O 1
ATOM 678 N N . MET A 1 82 ? 32.458 -0.146 1.475 1.00 48.97 82 MET A N 1
ATOM 679 C CA . MET A 1 82 ? 32.271 0.608 2.704 1.00 48.97 82 MET A CA 1
ATOM 680 C C . MET A 1 82 ? 33.407 0.166 3.618 1.00 48.97 82 MET A C 1
ATOM 682 O O . MET A 1 82 ? 33.454 -1.000 4.012 1.00 48.97 82 MET A O 1
ATOM 686 N N . SER A 1 83 ? 34.364 1.057 3.869 1.00 50.22 83 SER A N 1
ATOM 687 C CA . SER A 1 83 ? 35.393 0.846 4.877 1.00 50.22 83 SER A CA 1
ATOM 688 C C . SER A 1 83 ? 34.682 0.497 6.181 1.00 50.22 83 SER A C 1
ATOM 690 O O . SER A 1 83 ? 33.986 1.332 6.756 1.00 50.22 83 SER A O 1
ATOM 692 N N . SER A 1 84 ? 34.790 -0.761 6.604 1.00 53.81 84 SER A N 1
ATOM 693 C CA . SER A 1 84 ? 34.374 -1.180 7.936 1.00 53.81 84 SER A CA 1
ATOM 694 C C . SER A 1 84 ? 35.465 -0.736 8.895 1.00 53.81 84 SER A C 1
ATOM 696 O O . SER A 1 84 ? 36.216 -1.557 9.412 1.00 53.81 84 SER A O 1
ATOM 698 N N . ASP A 1 85 ? 35.544 0.572 9.131 1.00 51.19 85 ASP A N 1
ATOM 699 C CA . ASP A 1 85 ? 36.155 1.105 10.344 1.00 51.19 85 ASP A CA 1
ATOM 700 C C . ASP A 1 85 ? 35.159 0.851 11.480 1.00 51.19 85 ASP A C 1
ATOM 702 O O . ASP A 1 85 ? 34.548 1.747 12.057 1.00 51.19 85 ASP A O 1
ATOM 706 N N . SER A 1 86 ? 34.917 -0.430 11.743 1.00 54.44 86 SER A N 1
ATOM 707 C CA . SER A 1 86 ? 34.304 -0.901 12.969 1.00 54.44 86 SER A CA 1
ATOM 708 C 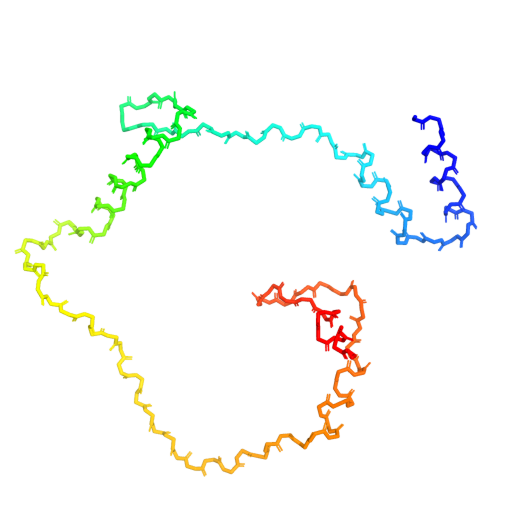C . SER A 1 86 ? 35.386 -0.811 14.036 1.00 54.44 86 SER A C 1
ATOM 710 O O . SER A 1 86 ? 35.998 -1.808 14.410 1.00 54.44 86 SER A O 1
ATOM 712 N N . GLU A 1 87 ? 35.658 0.418 14.481 1.00 55.66 87 GLU A N 1
ATOM 713 C CA . GLU A 1 87 ? 36.023 0.621 15.875 1.00 55.66 87 GLU A CA 1
ATOM 714 C C . GLU A 1 87 ? 34.942 -0.086 16.694 1.00 55.66 87 GLU A C 1
ATOM 716 O O . GLU A 1 87 ? 33.751 0.127 16.450 1.00 55.66 87 GLU A O 1
ATOM 721 N N . ASP A 1 88 ? 35.364 -0.977 17.594 1.00 54.97 88 ASP A N 1
ATOM 722 C CA . ASP A 1 88 ? 34.535 -1.633 18.604 1.00 54.97 88 ASP A CA 1
ATOM 723 C C . ASP A 1 88 ? 33.852 -0.560 19.471 1.00 54.97 88 ASP A C 1
ATOM 725 O O . ASP A 1 88 ? 34.221 -0.289 20.613 1.00 54.97 88 ASP A O 1
ATOM 729 N N . LEU A 1 89 ? 32.826 0.088 18.925 1.00 57.78 89 LEU A N 1
ATOM 730 C CA . LEU A 1 89 ? 31.755 0.635 19.721 1.00 57.78 89 LEU A CA 1
ATOM 731 C C . LEU A 1 89 ? 31.129 -0.582 20.374 1.00 57.78 89 LEU A C 1
ATOM 733 O O . LEU A 1 89 ? 30.487 -1.388 19.699 1.00 57.78 89 LEU A O 1
ATOM 737 N N . GLU A 1 90 ? 31.345 -0.703 21.681 1.00 62.16 90 GLU A N 1
ATOM 738 C CA . GLU A 1 90 ? 30.585 -1.542 22.601 1.00 62.16 90 GLU A CA 1
ATOM 739 C C . GLU A 1 90 ? 29.096 -1.168 22.462 1.00 62.16 90 GLU A C 1
ATOM 741 O O . GLU A 1 90 ? 28.500 -0.404 23.224 1.00 62.16 90 GLU A O 1
ATOM 746 N N . LEU A 1 91 ? 28.490 -1.637 21.375 1.00 62.59 91 LEU A N 1
ATOM 747 C CA . LEU A 1 91 ? 27.085 -1.508 21.085 1.00 62.59 91 LEU A CA 1
ATOM 748 C C . LEU A 1 91 ? 26.415 -2.401 22.114 1.00 62.59 91 LEU A C 1
ATOM 750 O O . LEU A 1 91 ? 26.488 -3.625 22.026 1.00 62.59 91 LEU A O 1
ATOM 754 N N . ASN A 1 92 ? 25.799 -1.770 23.112 1.00 71.88 92 ASN A N 1
ATOM 755 C CA . ASN A 1 92 ? 24.881 -2.414 24.040 1.00 71.88 92 ASN A CA 1
ATOM 756 C C . ASN A 1 92 ? 23.770 -3.068 23.215 1.00 71.88 92 ASN A C 1
ATOM 758 O O . ASN A 1 92 ? 22.770 -2.437 22.863 1.00 71.88 92 ASN A O 1
ATOM 762 N N . THR A 1 93 ? 24.000 -4.315 22.817 1.00 80.88 93 THR A N 1
ATOM 763 C CA . THR A 1 93 ? 23.043 -5.083 22.037 1.00 80.88 93 THR A CA 1
ATOM 764 C C . THR A 1 93 ? 21.822 -5.328 22.916 1.00 80.88 93 THR A C 1
ATOM 766 O O . THR A 1 93 ? 21.970 -5.673 24.092 1.00 80.88 93 THR A O 1
ATOM 769 N N . PRO A 1 94 ? 20.607 -5.103 22.392 1.00 85.75 94 PRO A N 1
ATOM 770 C CA . PRO A 1 94 ? 19.410 -5.239 23.196 1.00 85.75 94 PRO A CA 1
ATOM 771 C C . PRO A 1 94 ? 19.251 -6.689 23.655 1.00 85.75 94 PRO A C 1
ATOM 773 O O . PRO A 1 94 ? 19.426 -7.636 22.884 1.00 85.75 94 PRO A O 1
ATOM 776 N N . THR A 1 95 ? 18.870 -6.862 24.914 1.00 91.69 95 THR A N 1
ATOM 777 C CA . THR A 1 95 ? 18.566 -8.178 25.476 1.00 91.69 95 THR A CA 1
ATOM 778 C C . THR A 1 95 ? 17.267 -8.710 24.867 1.00 91.69 95 THR A C 1
ATOM 780 O O . THR A 1 95 ? 16.355 -7.943 24.554 1.00 91.69 95 THR A O 1
ATOM 783 N N . MET A 1 96 ? 17.111 -10.035 24.776 1.00 91.25 96 MET A N 1
ATOM 784 C CA . MET A 1 96 ? 15.877 -10.670 24.279 1.00 91.25 96 MET A CA 1
ATOM 785 C C . MET A 1 96 ? 14.608 -10.133 24.969 1.00 91.25 96 MET A C 1
ATOM 787 O O . MET A 1 96 ? 13.600 -9.865 24.321 1.00 91.25 96 MET A O 1
ATOM 791 N N . HIS A 1 97 ? 14.678 -9.888 26.280 1.00 92.19 97 HIS A N 1
ATOM 792 C CA . HIS A 1 97 ? 13.573 -9.312 27.044 1.00 92.19 97 HIS A CA 1
ATOM 793 C C . HIS A 1 97 ? 13.203 -7.884 26.600 1.00 92.19 97 HIS A C 1
ATOM 795 O O . HIS A 1 97 ? 12.025 -7.531 26.528 1.00 92.19 97 HIS A O 1
ATOM 801 N N . GLU A 1 98 ? 14.194 -7.057 26.265 1.00 92.12 98 GLU A N 1
ATOM 802 C CA . GLU A 1 98 ? 13.972 -5.694 25.774 1.00 92.12 98 GLU A CA 1
ATOM 803 C C . GLU A 1 98 ? 13.317 -5.712 24.393 1.00 92.12 98 GLU A C 1
ATOM 805 O O . GLU A 1 98 ? 12.396 -4.932 24.137 1.00 92.12 98 GLU A O 1
ATOM 810 N N . ILE A 1 99 ? 13.723 -6.658 23.541 1.00 91.81 99 ILE A N 1
ATOM 811 C CA . ILE A 1 99 ? 13.107 -6.895 22.232 1.00 91.81 99 ILE A CA 1
ATOM 812 C C . ILE A 1 99 ? 11.632 -7.282 22.407 1.00 91.81 99 ILE A C 1
ATOM 814 O O . ILE A 1 99 ? 10.762 -6.702 21.758 1.00 91.81 99 ILE A O 1
ATOM 818 N N . GLU A 1 100 ? 11.310 -8.194 23.327 1.00 92.19 100 GLU A N 1
ATOM 819 C CA . GLU A 1 100 ? 9.920 -8.573 23.614 1.00 92.19 100 GLU A CA 1
ATOM 820 C C . GLU A 1 100 ? 9.070 -7.390 24.100 1.00 92.19 100 GLU A C 1
ATOM 822 O O . GLU A 1 100 ? 7.920 -7.226 23.676 1.00 92.19 100 GLU A O 1
ATOM 827 N N . ILE A 1 101 ? 9.616 -6.547 24.983 1.00 92.50 101 ILE A N 1
ATOM 828 C CA . ILE A 1 101 ? 8.936 -5.333 25.450 1.00 92.50 101 ILE A CA 1
ATOM 829 C C . ILE A 1 101 ? 8.707 -4.372 24.280 1.00 92.50 101 ILE A C 1
ATOM 831 O O . ILE A 1 101 ? 7.608 -3.826 24.142 1.00 92.50 101 ILE A O 1
ATOM 835 N N . ALA A 1 102 ? 9.717 -4.166 23.434 1.00 91.81 102 ALA A N 1
ATOM 836 C CA . ALA A 1 102 ? 9.619 -3.299 22.268 1.00 91.81 102 ALA A CA 1
ATOM 837 C C . ALA A 1 102 ? 8.535 -3.791 21.294 1.00 91.81 102 ALA A C 1
ATOM 839 O O . ALA A 1 102 ? 7.672 -3.009 20.891 1.00 91.81 102 ALA 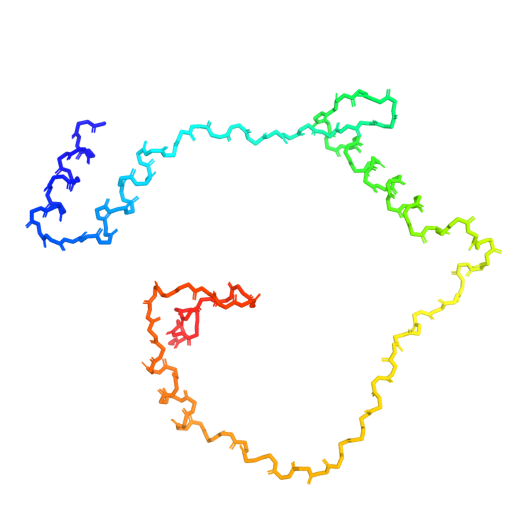A O 1
ATOM 840 N N . LEU A 1 103 ? 8.495 -5.096 21.007 1.00 91.44 103 LEU A N 1
ATOM 841 C CA . LEU A 1 103 ? 7.467 -5.715 20.166 1.00 91.44 103 LEU A CA 1
ATOM 842 C C . LEU A 1 103 ? 6.057 -5.533 20.744 1.00 91.44 103 LEU A C 1
ATOM 844 O O . LEU A 1 103 ? 5.122 -5.208 20.008 1.00 91.44 103 LEU A O 1
ATOM 848 N N . LYS A 1 104 ? 5.888 -5.675 22.065 1.00 89.69 104 LYS A N 1
ATOM 849 C CA . LYS A 1 104 ? 4.599 -5.439 22.742 1.00 89.69 104 LYS A CA 1
ATOM 850 C C . LYS A 1 104 ? 4.152 -3.977 22.663 1.00 89.69 104 LYS A C 1
ATOM 852 O O . LYS A 1 104 ? 2.955 -3.727 22.527 1.00 89.69 104 LYS A O 1
ATOM 857 N N . LYS A 1 105 ? 5.088 -3.022 22.714 1.00 92.31 105 LYS A N 1
ATOM 858 C CA . LYS A 1 105 ? 4.809 -1.575 22.632 1.00 92.31 105 LYS A CA 1
ATOM 859 C C . LYS A 1 105 ? 4.381 -1.102 21.240 1.00 92.31 105 LYS A C 1
ATOM 861 O O . LYS A 1 105 ? 3.793 -0.026 21.131 1.00 92.31 105 LYS A O 1
ATOM 866 N N . LEU A 1 106 ? 4.655 -1.864 20.179 1.00 91.56 106 LEU A N 1
ATOM 867 C CA . LEU A 1 106 ? 4.232 -1.492 18.829 1.00 91.56 106 LEU A CA 1
ATOM 868 C C . LEU A 1 106 ? 2.704 -1.389 18.751 1.00 91.56 106 LEU A C 1
ATOM 870 O O . LEU A 1 106 ? 1.982 -2.286 19.180 1.00 91.56 106 LEU A O 1
ATOM 874 N N . ASN A 1 107 ? 2.185 -0.316 18.164 1.00 90.44 107 ASN A N 1
ATOM 875 C CA . ASN A 1 107 ? 0.746 -0.153 17.978 1.00 90.44 107 ASN A CA 1
ATOM 876 C C . ASN A 1 107 ? 0.306 -0.765 16.649 1.00 90.44 107 ASN A C 1
ATOM 878 O O . ASN A 1 107 ? 0.853 -0.428 15.599 1.00 90.44 107 ASN A O 1
ATOM 882 N N . ASN A 1 108 ? -0.724 -1.612 16.683 1.00 89.31 108 ASN A N 1
ATOM 883 C CA . ASN A 1 108 ? -1.296 -2.153 15.455 1.00 89.31 108 ASN A CA 1
ATOM 884 C C . ASN A 1 108 ? -1.981 -1.039 14.665 1.00 89.31 108 ASN A C 1
ATOM 886 O O . ASN A 1 108 ? -2.549 -0.091 15.213 1.00 89.31 108 ASN A O 1
ATOM 890 N N . ASN A 1 109 ? -1.983 -1.228 13.359 1.00 88.69 109 ASN A N 1
ATOM 891 C CA . ASN A 1 109 ? -2.668 -0.445 12.365 1.00 88.69 109 ASN A CA 1
ATOM 892 C C . ASN A 1 109 ? -2.195 1.002 12.221 1.00 88.69 109 ASN A C 1
ATOM 894 O O . ASN A 1 109 ? -2.955 1.867 11.772 1.00 88.69 109 ASN A O 1
ATOM 898 N N . ARG A 1 110 ? -0.954 1.265 12.624 1.00 89.69 110 ARG A N 1
ATOM 899 C CA . ARG A 1 110 ? -0.256 2.500 12.287 1.00 89.69 110 ARG A CA 1
ATOM 900 C C . ARG A 1 110 ? 0.312 2.401 10.874 1.00 89.69 110 ARG A C 1
ATOM 902 O O . ARG A 1 110 ? 0.516 1.306 10.351 1.00 89.69 110 ARG A O 1
ATOM 909 N N . SER A 1 111 ? 0.515 3.557 10.251 1.00 88.62 111 SER A N 1
ATOM 910 C CA . SER A 1 111 ? 1.210 3.639 8.969 1.00 88.62 111 SER A CA 1
ATOM 911 C C . SER A 1 111 ? 2.611 3.049 9.110 1.00 88.62 111 SER A C 1
ATOM 913 O O . SER A 1 111 ? 3.261 3.256 10.136 1.00 88.62 111 SER A O 1
ATOM 915 N N . ALA A 1 112 ? 3.049 2.310 8.093 1.00 92.19 112 ALA A N 1
ATOM 916 C CA . ALA A 1 112 ? 4.420 1.828 8.023 1.00 92.19 112 ALA A CA 1
ATOM 917 C C . ALA A 1 112 ? 5.401 3.002 7.897 1.00 92.19 112 ALA A C 1
ATOM 919 O O . ALA A 1 112 ? 5.028 4.085 7.434 1.00 92.19 112 ALA A O 1
ATOM 920 N N . GLY A 1 113 ? 6.643 2.768 8.316 1.00 89.81 113 GLY A N 1
ATOM 921 C CA . GLY A 1 113 ? 7.735 3.709 8.114 1.00 89.81 113 GLY A CA 1
ATOM 922 C C . GLY A 1 113 ? 8.245 3.709 6.665 1.00 89.81 113 GLY A C 1
ATOM 923 O O . GLY A 1 113 ? 7.604 3.149 5.771 1.00 89.81 113 GLY A O 1
ATOM 924 N N . PRO A 1 114 ? 9.418 4.319 6.420 1.00 94.12 114 PRO A N 1
ATOM 925 C CA . PRO A 1 114 ? 10.068 4.345 5.104 1.00 94.12 114 PRO A CA 1
ATOM 926 C C . PRO A 1 114 ? 10.374 2.955 4.534 1.00 94.12 114 PRO A C 1
ATOM 928 O O . PRO A 1 114 ? 10.439 2.783 3.322 1.00 94.12 114 PRO A O 1
ATOM 931 N N . ASP A 1 115 ? 10.536 1.966 5.413 1.00 91.81 115 ASP A N 1
ATOM 932 C CA . ASP A 1 115 ? 10.754 0.560 5.071 1.00 91.81 115 ASP A CA 1
ATOM 933 C C . ASP A 1 115 ? 9.501 -0.135 4.516 1.00 91.81 115 ASP A C 1
ATOM 935 O O . ASP A 1 115 ? 9.591 -1.232 3.972 1.00 91.81 115 ASP A O 1
ATOM 939 N N . THR A 1 116 ? 8.329 0.500 4.620 1.00 92.00 116 THR A N 1
ATOM 940 C CA . THR A 1 116 ? 7.013 -0.032 4.239 1.00 92.00 116 THR A CA 1
ATOM 941 C C . THR A 1 116 ? 6.566 -1.278 5.019 1.00 92.00 116 THR A C 1
ATOM 943 O O . THR A 1 116 ? 5.559 -1.901 4.668 1.00 92.00 116 THR A O 1
ATOM 946 N N . ILE A 1 117 ? 7.234 -1.608 6.130 1.00 91.19 117 ILE A N 1
ATOM 947 C CA . ILE A 1 117 ? 6.923 -2.777 6.959 1.00 91.19 117 ILE A CA 1
ATOM 948 C C . ILE A 1 117 ? 5.944 -2.380 8.070 1.00 91.19 117 ILE A C 1
ATOM 950 O O . ILE A 1 117 ? 6.121 -1.386 8.774 1.00 91.19 117 ILE A O 1
ATOM 954 N N . LYS A 1 118 ? 4.867 -3.154 8.241 1.00 92.19 118 LYS A N 1
ATOM 955 C CA . LYS A 1 118 ? 3.850 -2.871 9.264 1.00 92.19 118 LYS A CA 1
ATOM 956 C C . LYS A 1 118 ? 4.135 -3.583 10.586 1.00 92.19 118 LYS A C 1
ATOM 958 O O . LYS A 1 118 ? 4.628 -4.708 10.607 1.00 92.19 118 LYS A O 1
ATOM 963 N N . ALA A 1 119 ? 3.721 -2.953 11.686 1.00 91.56 119 ALA A N 1
ATOM 964 C CA . ALA A 1 119 ? 3.907 -3.445 13.051 1.00 91.56 119 ALA A CA 1
ATOM 965 C C . ALA A 1 119 ? 3.338 -4.855 13.301 1.00 91.56 119 ALA A C 1
ATOM 967 O O . ALA A 1 119 ? 3.879 -5.605 14.110 1.00 91.56 119 ALA A O 1
ATOM 968 N N . GLU A 1 120 ? 2.243 -5.222 12.634 1.00 90.75 120 GLU A N 1
ATOM 969 C CA . GLU A 1 120 ? 1.585 -6.514 12.827 1.00 90.75 120 GLU A CA 1
ATOM 970 C C . GLU A 1 120 ? 2.455 -7.682 12.366 1.00 90.75 120 GLU A C 1
ATOM 972 O O . GLU A 1 120 ? 2.383 -8.746 12.972 1.00 90.75 120 GLU A O 1
ATOM 977 N N . LEU A 1 121 ? 3.310 -7.486 11.355 1.00 90.38 121 LEU A N 1
ATOM 978 C CA . LEU A 1 121 ? 4.171 -8.547 10.826 1.00 90.38 121 LEU A CA 1
ATOM 979 C C . LEU A 1 121 ? 5.118 -9.079 11.905 1.00 90.38 121 LEU A C 1
ATOM 981 O O . LEU A 1 121 ? 5.260 -10.287 12.073 1.00 90.38 121 LEU A O 1
ATOM 985 N N . PHE A 1 122 ? 5.663 -8.187 12.729 1.00 88.94 122 PHE A N 1
ATOM 986 C CA . PHE A 1 122 ? 6.568 -8.557 13.816 1.00 88.94 122 PHE A CA 1
ATOM 987 C C . PHE A 1 122 ? 5.877 -9.279 14.984 1.00 88.94 122 PHE A C 1
ATOM 989 O O . PHE A 1 122 ? 6.547 -9.899 15.803 1.00 88.94 122 PHE A O 1
ATOM 996 N N . LYS A 1 123 ? 4.542 -9.220 15.074 1.00 85.25 123 LYS A N 1
ATOM 997 C CA . LYS A 1 123 ? 3.756 -9.865 16.142 1.00 85.25 123 LYS A CA 1
ATOM 998 C C . LYS A 1 123 ? 3.182 -11.227 15.752 1.00 85.25 123 LYS A C 1
ATOM 1000 O O . LYS A 1 123 ? 2.580 -11.884 16.595 1.00 85.25 123 LYS A O 1
ATOM 1005 N N . THR A 1 124 ? 3.314 -11.630 14.487 1.00 68.62 124 THR A N 1
ATOM 1006 C CA . THR A 1 124 ? 2.646 -12.828 13.940 1.00 68.62 124 THR A CA 1
ATOM 1007 C C . THR A 1 124 ? 3.390 -14.149 14.147 1.00 68.62 124 THR A C 1
ATOM 1009 O O . THR A 1 124 ? 2.856 -15.188 13.772 1.00 68.62 124 THR A O 1
ATOM 1012 N N . ASN A 1 125 ? 4.558 -14.153 14.797 1.00 56.38 125 ASN 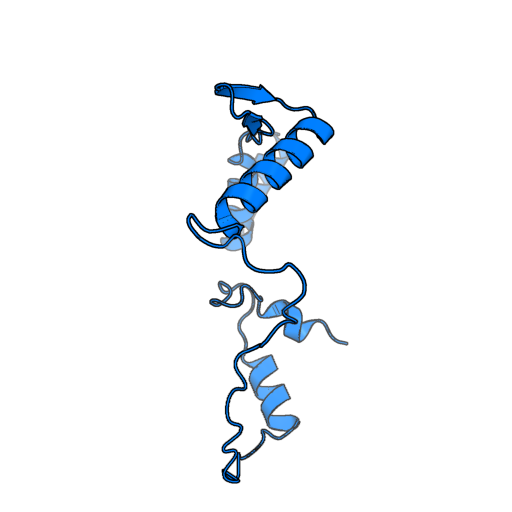A N 1
ATOM 1013 C CA . ASN A 1 125 ? 5.249 -15.395 15.152 1.00 56.38 125 ASN A CA 1
ATOM 1014 C C . ASN A 1 125 ? 4.718 -15.955 16.476 1.00 56.38 125 ASN A C 1
ATOM 1016 O O . ASN A 1 125 ? 4.936 -15.367 17.538 1.00 56.38 125 ASN A O 1
ATOM 1020 N N . LYS A 1 126 ? 4.030 -17.094 16.396 1.00 49.69 126 LYS A N 1
ATOM 1021 C CA . LYS A 1 126 ? 3.662 -17.942 17.527 1.00 49.69 126 LYS A CA 1
ATOM 1022 C C . LYS A 1 126 ? 4.069 -19.375 17.228 1.00 49.69 126 LYS A C 1
ATOM 1024 O O . LYS A 1 126 ? 3.906 -19.771 16.053 1.00 49.69 126 LYS A O 1
#

Sequence (126 aa):
MEDLYKDIEHLKTQKEARKFYQLVSNVRVDFNPRATTCRKKNGDLTRDPDEVLVRWREHFVELLAGKDKVEDLTTHNMLPTMSSDSEDLELNTPTMHEIEIALKKLNNNRSAGPDTIKAELFKTNK